Protein AF-A0A127VCJ6-F1 (afdb_monomer_lite)

Structure (mmCIF, N/CA/C/O backbone):
data_AF-A0A127VCJ6-F1
#
_entry.id   AF-A0A127VCJ6-F1
#
loop_
_atom_site.group_PDB
_atom_site.id
_atom_site.type_symbol
_atom_site.label_atom_id
_atom_site.label_alt_id
_atom_site.label_comp_id
_atom_site.label_asym_id
_atom_site.label_entity_id
_atom_site.label_seq_id
_atom_site.pdbx_PDB_ins_code
_atom_site.Cartn_x
_atom_site.Cartn_y
_atom_site.Cartn_z
_atom_site.occupancy
_atom_site.B_iso_or_equiv
_atom_site.auth_seq_id
_atom_site.auth_comp_id
_atom_site.auth_asym_id
_atom_site.auth_atom_id
_atom_site.pdbx_PDB_model_num
ATOM 1 N N . MET A 1 1 ? 3.368 26.298 -13.548 1.00 31.39 1 MET A N 1
ATOM 2 C CA . MET A 1 1 ? 4.736 25.790 -13.788 1.00 31.39 1 MET A CA 1
ATOM 3 C C . MET A 1 1 ? 5.454 25.738 -12.443 1.00 31.39 1 MET A C 1
ATOM 5 O O . MET A 1 1 ? 5.928 26.762 -11.975 1.00 31.39 1 MET A O 1
ATOM 9 N N . PHE A 1 2 ? 5.408 24.592 -11.755 1.00 28.47 2 PHE A N 1
ATOM 10 C CA . PHE A 1 2 ? 6.012 24.426 -10.427 1.00 28.47 2 PHE A CA 1
ATOM 11 C C . PHE A 1 2 ? 7.487 24.042 -10.589 1.00 28.47 2 PHE A C 1
ATOM 13 O O . PHE A 1 2 ? 7.789 22.980 -11.124 1.00 28.47 2 PHE A O 1
ATOM 20 N N . LYS A 1 3 ? 8.400 24.923 -10.163 1.00 24.12 3 LYS A N 1
ATOM 21 C CA . LYS A 1 3 ? 9.833 24.621 -10.057 1.00 24.12 3 LYS A CA 1
ATOM 22 C C . LYS A 1 3 ? 10.093 24.011 -8.680 1.00 24.12 3 LYS A C 1
ATOM 24 O O . LYS A 1 3 ? 9.960 24.708 -7.677 1.00 24.12 3 LYS A O 1
ATOM 29 N N . PHE A 1 4 ? 10.442 22.728 -8.632 1.00 29.00 4 PHE A N 1
ATOM 30 C CA . PHE A 1 4 ? 10.929 22.081 -7.413 1.00 29.00 4 PHE A CA 1
ATOM 31 C C . PHE A 1 4 ? 12.426 22.395 -7.243 1.00 29.00 4 PHE A C 1
ATOM 33 O O . PHE A 1 4 ? 13.196 22.133 -8.167 1.00 29.00 4 PHE A O 1
ATOM 40 N N . PRO A 1 5 ? 12.859 22.988 -6.115 1.00 34.81 5 PRO A N 1
ATOM 41 C CA . PRO A 1 5 ? 14.268 23.233 -5.846 1.00 34.81 5 PRO A CA 1
ATOM 42 C C . PRO A 1 5 ? 14.906 21.950 -5.290 1.00 34.81 5 PRO A C 1
ATOM 44 O O . PRO A 1 5 ? 14.360 21.334 -4.377 1.00 34.81 5 PRO A O 1
ATOM 47 N N . HIS A 1 6 ? 16.074 21.593 -5.828 1.00 35.50 6 HIS A N 1
ATOM 48 C CA . HIS A 1 6 ? 16.838 20.359 -5.590 1.00 35.50 6 HIS A CA 1
ATOM 49 C C . HIS A 1 6 ? 16.276 19.093 -6.261 1.00 35.50 6 HIS A C 1
ATOM 51 O O . HIS A 1 6 ? 15.489 18.335 -5.698 1.00 35.50 6 HIS A O 1
ATOM 57 N N . GLU A 1 7 ? 16.754 18.859 -7.482 1.00 39.44 7 GLU A N 1
ATOM 58 C CA . GLU A 1 7 ? 16.561 17.641 -8.264 1.00 39.44 7 GLU A CA 1
ATOM 59 C C . GLU A 1 7 ? 17.373 16.500 -7.629 1.00 39.44 7 GLU A C 1
ATOM 61 O O . GLU A 1 7 ? 18.590 16.414 -7.773 1.00 39.44 7 GLU A O 1
ATOM 66 N N . TYR A 1 8 ? 16.706 15.657 -6.840 1.00 43.94 8 TYR A N 1
ATOM 67 C CA . TYR A 1 8 ? 17.270 14.388 -6.389 1.00 43.94 8 TYR A CA 1
ATOM 68 C C . TYR A 1 8 ? 17.225 13.410 -7.563 1.00 43.94 8 TYR A C 1
ATOM 70 O O . TYR A 1 8 ? 16.155 12.915 -7.919 1.00 43.94 8 TYR A O 1
ATOM 78 N N . GLN A 1 9 ? 18.378 13.148 -8.175 1.00 44.88 9 GLN A N 1
ATOM 79 C CA . GLN A 1 9 ? 18.513 12.086 -9.165 1.00 44.88 9 GLN A CA 1
ATOM 80 C C . GLN A 1 9 ? 18.410 10.744 -8.434 1.00 44.88 9 GLN A C 1
ATOM 82 O O . GLN A 1 9 ? 19.236 10.428 -7.584 1.00 44.88 9 GLN A O 1
ATOM 87 N N . LEU A 1 10 ? 17.359 9.974 -8.724 1.00 49.72 10 LEU A N 1
ATOM 88 C CA . LEU A 1 10 ? 17.350 8.542 -8.423 1.00 49.72 10 LEU A CA 1
ATOM 89 C C . LEU A 1 10 ? 18.571 7.925 -9.098 1.00 49.72 10 LEU A C 1
ATOM 91 O O . LEU A 1 10 ? 18.837 8.292 -10.242 1.00 49.72 10 LEU A O 1
ATOM 95 N N . ASP A 1 11 ? 19.267 7.004 -8.430 1.00 46.50 11 ASP A N 1
ATOM 96 C CA . ASP A 1 11 ? 20.346 6.233 -9.050 1.00 46.50 11 ASP A CA 1
ATOM 97 C C . ASP A 1 11 ? 19.792 5.568 -10.319 1.00 46.50 11 ASP A C 1
ATOM 99 O O . ASP A 1 11 ? 19.073 4.565 -10.281 1.00 46.50 11 ASP A O 1
ATOM 103 N N . THR A 1 12 ? 20.070 6.184 -11.466 1.00 48.41 12 THR A N 1
ATOM 104 C CA . THR A 1 12 ? 19.569 5.787 -12.786 1.00 48.41 12 THR A CA 1
ATOM 105 C C . THR A 1 12 ? 20.218 4.497 -13.273 1.00 48.41 12 THR A C 1
ATOM 107 O O . THR A 1 12 ? 19.843 3.986 -14.327 1.00 48.41 12 THR A O 1
ATOM 110 N N . GLU A 1 13 ? 21.157 3.944 -12.503 1.00 52.38 13 GLU A N 1
ATOM 111 C CA . GLU A 1 13 ? 21.883 2.724 -12.838 1.00 52.38 13 GLU A CA 1
ATOM 112 C C . GLU A 1 13 ? 20.973 1.497 -12.925 1.00 52.38 13 GLU A C 1
ATOM 114 O O . GLU A 1 13 ? 21.250 0.584 -13.700 1.00 52.38 13 GLU A O 1
ATOM 119 N N . SER A 1 14 ? 19.858 1.471 -12.185 1.00 62.38 14 SER A N 1
ATOM 120 C CA . SER A 1 14 ? 18.888 0.382 -12.290 1.00 62.38 14 SER A CA 1
ATOM 121 C C . SER A 1 14 ? 17.655 0.818 -13.092 1.00 62.38 14 SER A C 1
ATOM 123 O O . SER A 1 14 ? 16.784 1.526 -12.570 1.00 62.38 14 SER A O 1
ATOM 125 N N . PRO A 1 15 ? 17.514 0.356 -14.352 1.00 70.88 15 PRO A N 1
ATOM 126 C CA . PRO A 1 15 ? 16.422 0.768 -15.235 1.00 70.88 15 PRO A CA 1
ATOM 127 C C . PRO A 1 15 ? 15.040 0.373 -14.701 1.00 70.88 15 PRO A C 1
ATOM 129 O O . PRO A 1 15 ? 14.032 0.946 -15.108 1.00 70.88 15 PRO A O 1
ATOM 132 N N . ILE A 1 16 ? 14.955 -0.575 -13.765 1.00 77.69 16 ILE A N 1
ATOM 133 C CA . ILE A 1 16 ? 13.686 -1.027 -13.183 1.00 77.69 16 ILE A CA 1
ATOM 134 C C . ILE A 1 16 ? 13.024 0.088 -12.361 1.00 77.69 16 ILE A C 1
ATOM 136 O O . ILE A 1 16 ? 11.806 0.254 -12.434 1.00 77.69 16 ILE A O 1
ATOM 140 N N . TYR A 1 17 ? 13.799 0.886 -11.619 1.00 78.12 17 TYR A N 1
ATOM 141 C CA . TYR A 1 17 ? 13.246 1.931 -10.748 1.00 78.12 17 TYR A CA 1
ATOM 142 C C . TYR A 1 17 ? 12.664 3.123 -11.514 1.00 78.12 17 TYR A C 1
ATOM 144 O O . TYR A 1 17 ? 11.859 3.865 -10.956 1.00 78.12 17 TYR A O 1
ATOM 152 N N . THR A 1 18 ? 13.014 3.288 -12.790 1.00 79.75 18 THR A N 1
ATOM 153 C CA . THR A 1 18 ? 12.455 4.329 -13.665 1.00 79.75 18 THR A CA 1
ATOM 154 C C . THR A 1 18 ? 11.327 3.788 -14.545 1.00 79.75 18 THR A C 1
ATOM 156 O O . THR A 1 18 ? 10.282 4.424 -14.68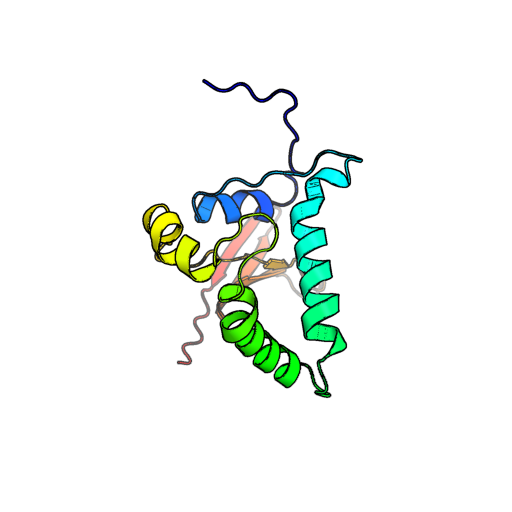2 1.00 79.75 18 THR A O 1
ATOM 159 N N . THR A 1 19 ? 11.492 2.587 -15.101 1.00 84.38 19 THR A N 1
ATOM 160 C CA . THR A 1 19 ? 10.537 1.990 -16.050 1.00 84.38 19 THR A CA 1
ATOM 161 C C . THR A 1 19 ? 9.269 1.451 -15.387 1.00 84.38 19 THR A C 1
ATOM 163 O O . THR A 1 19 ? 8.184 1.591 -15.958 1.00 84.38 19 THR A O 1
ATOM 166 N N . PHE A 1 20 ? 9.356 0.887 -14.175 1.00 85.62 20 PHE A N 1
ATOM 167 C CA . PHE A 1 20 ? 8.182 0.366 -13.466 1.00 85.62 20 PHE A CA 1
ATOM 168 C C . PHE A 1 20 ? 7.165 1.467 -13.114 1.00 85.62 20 PHE A C 1
ATOM 170 O O . PHE A 1 20 ? 5.993 1.312 -13.474 1.00 85.62 20 PHE A O 1
ATOM 177 N N . PRO A 1 21 ? 7.551 2.585 -12.461 1.00 88.12 21 PRO A N 1
ATOM 178 C CA . PRO A 1 21 ? 6.598 3.645 -12.150 1.00 88.12 21 PRO A CA 1
ATOM 179 C C . PRO A 1 21 ? 5.992 4.265 -13.411 1.00 88.12 21 PRO A C 1
ATOM 181 O O . PRO A 1 21 ? 4.775 4.464 -13.469 1.00 88.12 21 PRO A O 1
ATOM 184 N N . ALA A 1 22 ? 6.815 4.488 -14.443 1.00 87.19 22 ALA A N 1
ATOM 185 C CA . ALA A 1 22 ? 6.381 5.039 -15.722 1.00 87.19 22 ALA A CA 1
ATOM 186 C C . ALA A 1 22 ? 5.308 4.168 -16.397 1.00 87.19 22 ALA A C 1
ATOM 188 O O . ALA A 1 22 ? 4.320 4.692 -16.906 1.00 87.19 22 ALA A O 1
ATOM 189 N N . HIS A 1 23 ? 5.441 2.839 -16.333 1.00 88.50 23 HIS A N 1
ATOM 190 C CA . HIS A 1 23 ? 4.454 1.902 -16.878 1.00 88.50 23 HIS A CA 1
ATOM 191 C C . HIS A 1 23 ? 3.056 2.045 -16.242 1.00 88.50 23 HIS A C 1
ATOM 193 O O . HIS A 1 23 ? 2.048 1.774 -16.896 1.00 88.50 23 HIS A O 1
ATOM 199 N N . TYR A 1 24 ? 2.979 2.476 -14.981 1.00 89.75 24 TYR A N 1
ATOM 200 C CA . TYR A 1 24 ? 1.720 2.738 -14.274 1.00 89.75 24 TYR A CA 1
ATOM 201 C C . TYR A 1 24 ? 1.395 4.234 -14.155 1.00 89.75 24 TYR A C 1
ATOM 203 O O . TYR A 1 24 ? 0.595 4.617 -13.305 1.00 89.75 24 TYR A O 1
ATOM 211 N N . ASN A 1 25 ? 2.002 5.076 -15.000 1.00 89.38 25 ASN A N 1
ATOM 212 C CA . ASN A 1 25 ? 1.815 6.528 -15.003 1.00 89.38 25 ASN A CA 1
ATOM 213 C C . ASN A 1 25 ? 2.050 7.167 -13.620 1.00 89.38 25 ASN A C 1
ATOM 215 O O . ASN A 1 25 ? 1.307 8.037 -13.166 1.00 89.38 25 ASN A O 1
ATOM 219 N N . SER A 1 26 ? 3.073 6.682 -12.922 1.00 87.75 26 SER A N 1
ATOM 220 C CA . SER A 1 26 ? 3.456 7.122 -11.584 1.00 87.75 26 SER A CA 1
ATOM 221 C C . SER A 1 26 ? 4.906 7.596 -11.582 1.00 87.75 26 SER A C 1
ATOM 223 O O . SER A 1 26 ? 5.725 7.128 -12.372 1.00 87.75 26 SER A O 1
ATOM 225 N N . ALA A 1 27 ? 5.223 8.539 -10.698 1.00 86.19 27 ALA A N 1
ATOM 226 C CA . ALA A 1 27 ? 6.565 9.088 -10.566 1.00 86.19 27 ALA A CA 1
ATOM 227 C C . ALA A 1 27 ? 7.191 8.638 -9.236 1.00 86.19 27 ALA A C 1
ATOM 229 O O . ALA A 1 27 ? 6.564 8.804 -8.184 1.00 86.19 27 ALA A O 1
ATOM 230 N N . PRO A 1 28 ? 8.410 8.076 -9.251 1.00 83.81 28 PRO A N 1
ATOM 231 C CA . PRO A 1 28 ? 9.139 7.790 -8.027 1.00 83.81 28 PRO A CA 1
ATOM 232 C C . PRO A 1 28 ? 9.605 9.103 -7.386 1.00 83.81 28 PRO A C 1
ATOM 234 O O . PRO A 1 28 ? 10.130 9.986 -8.060 1.00 83.81 28 PRO A O 1
ATOM 237 N N . ILE A 1 29 ? 9.427 9.224 -6.072 1.00 81.88 29 ILE A N 1
ATOM 238 C CA . ILE A 1 29 ? 9.935 10.351 -5.283 1.00 81.88 29 ILE A CA 1
ATOM 239 C C . ILE A 1 29 ? 10.945 9.785 -4.291 1.00 81.88 29 ILE A C 1
ATOM 241 O O . ILE A 1 29 ? 10.581 9.026 -3.390 1.00 81.88 29 ILE A O 1
ATOM 245 N N . ALA A 1 30 ? 12.218 10.131 -4.477 1.00 81.12 30 ALA A N 1
ATOM 246 C CA . ALA A 1 30 ? 13.276 9.755 -3.550 1.00 81.12 30 ALA A CA 1
ATOM 247 C C . ALA A 1 30 ? 13.184 10.575 -2.252 1.00 81.12 30 ALA A C 1
ATOM 249 O O . ALA A 1 30 ? 12.827 11.754 -2.265 1.00 81.12 30 ALA A O 1
ATOM 250 N N . CYS A 1 31 ? 13.527 9.946 -1.126 1.00 79.25 31 CYS A N 1
ATOM 251 C CA . CYS A 1 31 ? 13.702 10.655 0.142 1.00 79.25 31 CYS A CA 1
ATOM 252 C C . CYS A 1 31 ? 14.983 11.490 0.096 1.00 79.25 31 CYS A C 1
ATOM 254 O O . CYS A 1 31 ? 15.968 11.090 -0.528 1.00 79.25 31 CYS A O 1
ATOM 256 N N . ARG A 1 32 ? 14.995 12.629 0.792 1.00 81.00 32 ARG A N 1
ATOM 257 C CA . ARG A 1 32 ? 16.189 13.473 0.855 1.00 81.00 32 ARG A CA 1
ATOM 258 C C . ARG A 1 32 ? 17.267 12.802 1.697 1.00 81.00 32 ARG A C 1
ATOM 260 O O . ARG A 1 32 ? 16.973 12.148 2.702 1.00 81.00 32 ARG A O 1
ATOM 267 N N . PHE A 1 33 ? 18.525 12.990 1.306 1.00 79.19 33 PHE A N 1
ATOM 268 C CA . PHE A 1 33 ? 19.647 12.407 2.032 1.00 79.19 33 PHE A CA 1
ATOM 269 C C . PHE A 1 33 ? 19.663 12.921 3.477 1.00 79.19 33 PHE A C 1
ATOM 271 O O . PHE A 1 33 ? 19.464 14.110 3.731 1.00 79.19 33 PHE A O 1
ATOM 278 N N . SER A 1 34 ? 19.888 12.011 4.428 1.00 75.81 34 SER A N 1
ATOM 279 C CA . SER A 1 34 ? 19.983 12.314 5.861 1.00 75.81 34 SER A CA 1
ATOM 280 C C . SER A 1 34 ? 18.751 13.008 6.477 1.00 75.81 34 SER A C 1
ATOM 282 O O . SER A 1 34 ? 18.869 13.655 7.520 1.00 75.81 34 SER A O 1
ATOM 284 N N . ARG A 1 35 ? 17.558 12.867 5.879 1.00 77.38 35 ARG A N 1
ATOM 285 C CA . ARG A 1 35 ? 16.288 13.337 6.461 1.00 77.38 35 ARG A CA 1
ATOM 286 C C . ARG A 1 35 ? 15.366 12.166 6.816 1.00 77.38 35 ARG A C 1
ATOM 288 O O . ARG A 1 35 ? 14.508 11.805 6.012 1.00 77.38 35 ARG A O 1
ATOM 295 N N . PRO A 1 36 ? 15.498 11.577 8.020 1.00 73.56 36 PRO A N 1
ATOM 296 C CA . PRO A 1 36 ? 14.643 10.464 8.444 1.00 73.56 36 PRO A CA 1
ATOM 297 C C . PRO A 1 36 ? 13.154 10.848 8.518 1.00 73.56 36 PRO A C 1
ATOM 299 O O . PRO A 1 36 ? 12.285 10.002 8.324 1.00 73.56 36 PRO A O 1
ATOM 302 N N . GLU A 1 37 ? 12.847 12.134 8.712 1.00 79.56 37 GLU A N 1
ATOM 303 C CA . GLU A 1 37 ? 11.477 12.662 8.778 1.00 79.56 37 GLU A CA 1
ATOM 304 C C . GLU A 1 37 ? 10.653 12.396 7.507 1.00 79.56 37 GLU A C 1
ATOM 306 O O . GLU A 1 37 ? 9.441 12.181 7.597 1.00 79.56 37 GLU A O 1
ATOM 311 N N . ASP A 1 38 ? 11.298 12.325 6.334 1.00 78.81 38 ASP A N 1
ATOM 312 C CA . ASP A 1 38 ? 10.626 12.066 5.051 1.00 78.81 38 ASP A CA 1
ATOM 313 C C . ASP A 1 38 ? 9.963 10.664 5.024 1.00 78.81 38 ASP A C 1
ATOM 315 O O . ASP A 1 38 ? 9.054 10.405 4.233 1.00 78.81 38 ASP A O 1
ATOM 319 N N . LYS A 1 39 ? 10.344 9.765 5.947 1.00 79.31 39 LYS A N 1
ATOM 320 C CA . LYS A 1 39 ? 9.804 8.404 6.083 1.00 79.31 39 LYS A CA 1
ATOM 321 C C . LYS A 1 39 ? 8.717 8.268 7.161 1.00 79.31 39 LYS A C 1
ATOM 323 O O . LYS A 1 39 ? 8.181 7.173 7.359 1.00 79.31 39 LYS A O 1
ATOM 328 N N . GLY A 1 40 ? 8.308 9.358 7.817 1.00 83.25 40 GLY A N 1
ATOM 329 C CA . GLY A 1 40 ? 7.413 9.307 8.982 1.00 83.25 40 GLY A CA 1
ATOM 330 C C . GLY A 1 40 ? 6.068 8.603 8.737 1.00 83.25 40 GLY A C 1
ATOM 331 O O . GLY A 1 40 ? 5.563 7.901 9.618 1.00 83.25 40 GLY A O 1
ATOM 332 N N . LYS A 1 41 ? 5.500 8.704 7.523 1.00 84.38 41 LYS A N 1
ATOM 333 C CA . LYS A 1 41 ? 4.245 8.014 7.158 1.00 84.38 41 LYS A CA 1
ATOM 334 C C . LYS A 1 41 ? 4.414 6.491 7.142 1.00 84.38 41 LYS A C 1
ATOM 336 O O . LYS A 1 41 ? 3.574 5.772 7.682 1.00 84.38 41 LYS A O 1
ATOM 341 N N . VAL A 1 42 ? 5.504 6.008 6.545 1.00 85.88 42 VAL A N 1
ATOM 342 C CA . VAL A 1 42 ? 5.818 4.574 6.448 1.00 85.88 42 VAL A CA 1
ATOM 343 C C . VAL A 1 42 ? 6.149 4.017 7.829 1.00 85.88 42 VAL A C 1
ATOM 345 O O . VAL A 1 42 ? 5.629 2.975 8.218 1.00 85.88 42 VAL A O 1
ATOM 348 N N . GLU A 1 43 ? 6.958 4.733 8.606 1.00 90.50 43 GLU A N 1
ATOM 349 C CA . GLU A 1 43 ? 7.340 4.316 9.957 1.00 90.50 43 GLU A CA 1
ATOM 350 C C . GLU A 1 43 ? 6.142 4.246 10.903 1.00 90.50 43 GLU A C 1
ATOM 352 O O . GLU A 1 43 ? 5.993 3.273 11.645 1.00 90.50 43 GLU A O 1
ATOM 357 N N . SER A 1 44 ? 5.237 5.225 10.828 1.00 88.88 44 SER A N 1
ATOM 358 C CA . SER A 1 44 ? 3.994 5.227 11.606 1.00 88.88 44 SER A CA 1
ATOM 359 C C . SER A 1 44 ? 3.093 4.042 11.251 1.00 88.88 44 SER A C 1
ATOM 361 O O . SER A 1 44 ? 2.544 3.398 12.147 1.00 88.88 44 SER A O 1
ATOM 363 N N . ALA A 1 45 ? 2.973 3.710 9.961 1.00 88.50 45 ALA A N 1
ATOM 364 C CA . ALA A 1 45 ? 2.203 2.552 9.511 1.00 88.50 45 ALA A CA 1
ATOM 365 C C . ALA A 1 45 ? 2.811 1.233 10.018 1.00 88.50 45 ALA A C 1
ATOM 367 O O . ALA A 1 45 ? 2.099 0.400 10.578 1.00 88.50 45 ALA A O 1
ATOM 368 N N . ILE A 1 46 ? 4.134 1.068 9.909 1.00 91.12 46 ILE A N 1
ATOM 369 C CA . ILE A 1 46 ? 4.846 -0.109 10.431 1.00 91.12 46 ILE A CA 1
ATOM 370 C C . ILE A 1 46 ? 4.669 -0.217 11.949 1.00 91.12 46 ILE A C 1
ATOM 372 O O . ILE A 1 46 ? 4.403 -1.303 12.467 1.00 91.12 46 ILE A O 1
ATOM 376 N N . LYS A 1 47 ? 4.786 0.901 12.676 1.00 92.75 47 LYS A N 1
ATOM 377 C CA . LYS A 1 47 ? 4.569 0.956 14.126 1.00 92.75 47 LYS A CA 1
ATOM 378 C C . LYS A 1 47 ? 3.155 0.509 14.496 1.00 92.75 47 LYS A C 1
ATOM 380 O O . LYS A 1 47 ? 2.997 -0.183 15.499 1.00 92.75 47 LYS A O 1
ATOM 385 N N . TYR A 1 48 ? 2.147 0.879 13.708 1.00 92.44 48 TYR A N 1
ATOM 386 C CA . TYR A 1 48 ? 0.769 0.452 13.937 1.00 92.44 48 TYR A CA 1
ATOM 387 C C . TYR A 1 48 ? 0.610 -1.062 13.759 1.00 92.44 48 TYR A C 1
ATOM 389 O O . TYR A 1 48 ? 0.195 -1.733 14.698 1.00 92.44 48 TYR A O 1
ATOM 397 N N . VAL A 1 49 ? 1.046 -1.619 12.624 1.00 93.56 49 VAL A N 1
ATOM 398 C CA . VAL A 1 49 ? 0.965 -3.070 12.363 1.00 93.56 49 VAL A CA 1
ATOM 399 C C . VAL A 1 49 ? 1.714 -3.875 13.429 1.00 93.56 49 VAL A C 1
ATOM 401 O O . VAL A 1 49 ? 1.212 -4.886 13.914 1.00 93.56 49 VAL A O 1
ATOM 404 N N . LYS A 1 50 ? 2.898 -3.409 13.849 1.00 93.88 50 LYS A N 1
ATOM 405 C CA . LYS A 1 50 ? 3.681 -4.064 14.904 1.00 93.88 50 LYS A CA 1
ATOM 406 C C . LYS A 1 50 ? 2.967 -4.078 16.250 1.00 93.88 50 LYS A C 1
ATOM 408 O O . LYS A 1 50 ? 2.994 -5.093 16.934 1.00 93.88 50 LYS A O 1
ATOM 413 N N . ASN A 1 51 ? 2.382 -2.953 16.653 1.00 94.75 51 ASN A N 1
ATOM 414 C CA . ASN A 1 51 ? 1.800 -2.825 17.986 1.00 94.75 51 ASN A CA 1
ATOM 415 C C . ASN A 1 51 ? 0.380 -3.380 18.094 1.00 94.75 51 ASN A C 1
ATOM 417 O O . ASN A 1 51 ? 0.002 -3.795 19.183 1.00 94.75 51 ASN A O 1
ATOM 421 N N . ASP A 1 52 ? -0.376 -3.373 17.001 1.00 93.38 52 ASP A N 1
ATOM 422 C CA . ASP A 1 52 ? -1.771 -3.805 16.987 1.00 93.38 52 ASP A CA 1
ATOM 423 C C . ASP A 1 52 ? -1.899 -5.258 16.518 1.00 93.38 52 ASP A C 1
ATOM 425 O O . ASP A 1 52 ? -2.364 -6.111 17.264 1.00 93.38 52 ASP A O 1
ATOM 429 N N . PHE A 1 53 ? -1.414 -5.579 15.317 1.00 94.25 53 PHE A N 1
ATOM 430 C CA . PHE A 1 53 ? -1.554 -6.923 14.757 1.00 94.25 53 PHE A CA 1
ATOM 431 C C . PHE A 1 53 ? -0.502 -7.895 15.306 1.00 94.25 53 PHE A C 1
ATOM 433 O O . PHE A 1 53 ? -0.843 -8.884 15.949 1.00 94.25 53 PHE A O 1
ATOM 440 N N . LEU A 1 54 ? 0.791 -7.608 15.105 1.00 93.12 54 LEU A N 1
ATOM 441 C CA . LEU A 1 54 ? 1.853 -8.593 15.372 1.00 93.12 54 LEU A CA 1
ATOM 442 C C . LEU A 1 54 ? 1.987 -8.974 16.853 1.00 93.12 54 LEU A C 1
ATOM 444 O O . LEU A 1 54 ? 2.336 -10.108 17.153 1.00 93.12 54 LEU A O 1
ATOM 448 N N . LYS A 1 55 ? 1.688 -8.063 17.787 1.00 92.62 55 LYS A N 1
ATOM 449 C CA . LYS A 1 55 ? 1.670 -8.382 19.229 1.00 92.62 55 LYS A CA 1
ATOM 450 C C . LYS A 1 55 ? 0.544 -9.345 19.623 1.00 92.62 55 LYS A C 1
ATOM 452 O O . LYS A 1 55 ? 0.686 -10.104 20.586 1.00 92.62 55 LYS A O 1
ATOM 457 N N . ASN A 1 56 ? -0.568 -9.297 18.897 1.00 91.38 56 ASN A N 1
ATOM 458 C CA . ASN A 1 56 ? -1.763 -10.090 19.174 1.00 91.38 56 ASN A CA 1
ATOM 459 C C . ASN A 1 56 ? -1.831 -11.372 18.339 1.00 91.38 56 ASN A C 1
ATOM 461 O O . ASN A 1 56 ? -2.620 -12.255 18.661 1.00 91.38 56 ASN A O 1
ATOM 465 N N . PHE A 1 57 ? -0.981 -11.503 17.320 1.00 93.38 57 PHE A N 1
ATOM 466 C CA . PHE A 1 57 ? -0.862 -12.717 16.527 1.00 93.38 57 PHE A CA 1
ATOM 467 C C . PHE A 1 57 ? -0.420 -13.907 17.398 1.00 93.38 57 PHE A C 1
ATOM 469 O O . PHE A 1 57 ? 0.437 -13.779 18.282 1.00 93.38 57 PHE A O 1
ATOM 476 N N . ARG A 1 58 ? -1.050 -15.063 17.176 1.00 91.81 58 ARG A N 1
ATOM 477 C CA . ARG A 1 58 ? -0.803 -16.316 17.914 1.00 91.81 58 ARG A CA 1
ATOM 478 C C . ARG A 1 58 ? -0.533 -17.515 17.000 1.00 91.81 58 ARG A C 1
ATOM 480 O O . ARG A 1 58 ? -0.283 -18.600 17.516 1.00 91.81 58 ARG A O 1
ATOM 487 N N . GLY A 1 59 ? -0.579 -17.334 15.680 1.00 88.81 59 GLY A N 1
ATOM 488 C CA . GLY A 1 59 ? -0.238 -18.386 14.727 1.00 88.81 59 GLY A CA 1
ATOM 489 C C . GLY A 1 59 ? 1.255 -18.729 14.742 1.00 88.81 59 GLY A C 1
ATOM 490 O O . GLY A 1 59 ? 2.088 -17.970 15.243 1.00 88.81 59 GLY A O 1
ATOM 491 N N . SER A 1 60 ? 1.590 -19.895 14.195 1.00 87.38 60 SER A N 1
ATOM 492 C CA . SER A 1 60 ? 2.950 -20.452 14.207 1.00 87.38 60 SER A CA 1
ATOM 493 C C . SER A 1 60 ? 3.641 -20.446 12.845 1.00 87.38 60 SER A C 1
ATOM 495 O O . SER A 1 60 ? 4.849 -20.665 12.786 1.00 87.38 60 SER A O 1
ATOM 497 N N . ASP A 1 61 ? 2.906 -20.218 11.756 1.00 93.31 61 ASP A N 1
ATOM 498 C CA . ASP A 1 61 ? 3.434 -20.256 10.395 1.00 93.31 61 ASP A CA 1
ATOM 499 C C . ASP A 1 61 ? 3.200 -18.945 9.627 1.00 93.31 61 ASP A C 1
ATOM 501 O O . ASP A 1 61 ? 2.466 -18.035 10.033 1.00 93.31 61 ASP A O 1
ATOM 505 N N . TYR A 1 62 ? 3.906 -18.834 8.504 1.00 92.69 62 TYR A N 1
ATOM 506 C CA . TYR A 1 62 ? 3.837 -17.666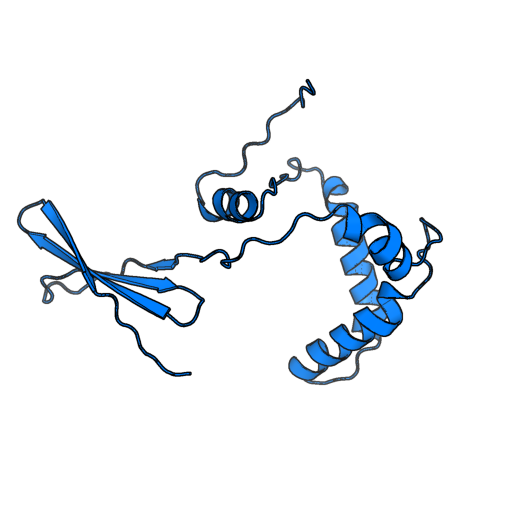 7.638 1.00 92.69 62 TYR A CA 1
ATOM 507 C C . TYR A 1 62 ? 2.486 -17.558 6.919 1.00 92.69 62 TYR A C 1
ATOM 509 O O . TYR A 1 62 ? 1.979 -16.453 6.721 1.00 92.69 62 TYR A O 1
ATOM 517 N N . ASP A 1 63 ? 1.878 -18.684 6.554 1.00 93.12 63 ASP A N 1
ATOM 518 C CA . ASP A 1 63 ? 0.615 -18.685 5.819 1.00 93.12 63 ASP A CA 1
ATOM 519 C C . ASP A 1 63 ? -0.556 -18.224 6.700 1.00 93.12 63 ASP A C 1
ATOM 521 O O . ASP A 1 63 ? -1.353 -17.387 6.258 1.00 93.12 63 ASP A O 1
ATOM 525 N N . ALA A 1 64 ? -0.621 -18.653 7.968 1.00 92.31 64 ALA A N 1
ATOM 526 C CA . ALA A 1 64 ? -1.580 -18.121 8.934 1.00 92.31 64 ALA A CA 1
ATOM 527 C C . ALA A 1 64 ? -1.347 -16.630 9.171 1.00 92.31 64 ALA A C 1
ATOM 529 O O . ALA A 1 64 ? -2.310 -15.864 9.168 1.00 92.31 64 ALA A O 1
ATOM 530 N N . LEU A 1 65 ? -0.086 -16.186 9.276 1.00 93.94 65 LEU A N 1
ATOM 531 C CA . LEU A 1 65 ? 0.239 -14.763 9.400 1.00 93.94 65 LEU A CA 1
ATOM 532 C C . LEU A 1 65 ? -0.334 -13.959 8.227 1.00 93.94 65 LEU A C 1
ATOM 534 O O . LEU A 1 65 ? -0.975 -12.931 8.440 1.00 93.94 65 LEU A O 1
ATOM 538 N N . VAL A 1 66 ? -0.129 -14.417 6.990 1.00 94.81 66 VAL A N 1
ATOM 539 C CA . VAL A 1 66 ? -0.632 -13.734 5.790 1.00 94.81 66 VAL A CA 1
ATOM 540 C C . VAL A 1 66 ? -2.161 -13.725 5.749 1.00 94.81 66 VAL A C 1
ATOM 542 O O . VAL A 1 66 ? -2.754 -12.698 5.404 1.00 94.81 66 VAL A O 1
ATOM 545 N N . CYS A 1 67 ? -2.815 -14.837 6.086 1.00 93.62 67 CYS A N 1
ATOM 546 C CA . CYS A 1 67 ? -4.274 -14.927 6.118 1.00 93.62 67 CYS A CA 1
ATOM 547 C C . CYS A 1 67 ? -4.882 -14.024 7.199 1.00 93.62 67 CYS A C 1
ATOM 549 O O . CYS A 1 67 ? -5.743 -13.196 6.888 1.00 93.62 67 CYS A O 1
ATOM 551 N N . GLU A 1 68 ? -4.406 -14.117 8.439 1.00 94.69 68 GLU A N 1
ATOM 552 C CA . GLU A 1 68 ? -4.882 -13.288 9.549 1.00 94.69 68 GLU A CA 1
ATOM 553 C C . GLU A 1 68 ? -4.610 -11.804 9.299 1.00 94.69 68 GLU A C 1
ATOM 555 O O . GLU A 1 68 ? -5.482 -10.971 9.545 1.00 94.69 68 GLU A O 1
ATOM 560 N N . LEU A 1 69 ? -3.453 -11.455 8.724 1.00 95.00 69 LEU A N 1
ATOM 561 C CA . LEU A 1 69 ? -3.125 -10.070 8.388 1.00 95.00 69 LEU A CA 1
ATOM 562 C C . LEU A 1 69 ? -4.096 -9.499 7.350 1.00 95.00 69 LEU A C 1
ATOM 564 O O . LEU A 1 69 ? -4.497 -8.340 7.460 1.00 95.00 69 LEU A O 1
ATOM 568 N N . LYS A 1 70 ? -4.500 -10.292 6.348 1.00 95.00 70 LYS A N 1
ATOM 569 C CA . LYS A 1 70 ? -5.505 -9.875 5.355 1.00 95.00 70 LYS A CA 1
ATOM 570 C C . LYS A 1 70 ? -6.861 -9.620 6.008 1.00 95.00 70 LYS A C 1
ATOM 572 O O . LYS A 1 70 ? -7.493 -8.607 5.702 1.00 95.00 70 LYS A O 1
ATOM 577 N N . VAL A 1 71 ? -7.289 -10.507 6.907 1.00 95.31 71 VAL A N 1
ATOM 578 C CA . VAL A 1 71 ? -8.550 -10.353 7.647 1.00 95.31 71 VAL A CA 1
ATOM 579 C C . VAL A 1 71 ? -8.494 -9.114 8.536 1.00 95.31 71 VAL A C 1
ATOM 581 O O . VAL A 1 71 ? -9.359 -8.249 8.428 1.00 95.31 71 VAL A O 1
ATOM 584 N N . TRP A 1 72 ? -7.443 -8.961 9.341 1.00 95.69 72 TRP A N 1
ATOM 585 C CA . TRP A 1 72 ? -7.250 -7.794 10.201 1.00 95.69 72 TRP A CA 1
ATOM 586 C C . TRP A 1 72 ? -7.195 -6.484 9.401 1.00 95.69 72 TRP A C 1
ATOM 588 O O . TRP A 1 72 ? -7.794 -5.485 9.798 1.00 95.69 72 TRP A O 1
ATOM 598 N N . ASN A 1 73 ? -6.543 -6.476 8.234 1.00 95.06 73 ASN A N 1
ATOM 599 C CA . ASN A 1 73 ? -6.488 -5.293 7.377 1.00 95.06 73 ASN A CA 1
ATOM 600 C C . ASN A 1 73 ? -7.899 -4.867 6.928 1.00 95.06 73 ASN A C 1
ATOM 602 O O . ASN A 1 73 ? -8.276 -3.700 7.066 1.00 95.06 73 ASN A O 1
ATOM 606 N N . LYS A 1 74 ? -8.704 -5.828 6.463 1.00 95.06 74 LYS A N 1
ATOM 607 C CA . LYS A 1 74 ? -10.068 -5.586 5.984 1.00 95.06 74 LYS A CA 1
ATOM 608 C C . LYS A 1 74 ? -11.034 -5.201 7.106 1.00 95.06 74 LYS A C 1
ATOM 610 O O . LYS A 1 74 ? -11.811 -4.267 6.946 1.00 95.06 74 LYS A O 1
ATOM 615 N N . GLU A 1 75 ? -10.993 -5.915 8.224 1.00 94.94 75 GLU A N 1
ATOM 616 C CA . GLU A 1 75 ? -12.016 -5.811 9.267 1.00 94.94 75 GLU A CA 1
ATOM 617 C C . GLU A 1 75 ? -11.672 -4.789 10.357 1.00 94.94 75 GLU A C 1
ATOM 619 O O . GLU A 1 75 ? -12.574 -4.202 10.947 1.00 94.94 75 GLU A O 1
ATOM 624 N N . VAL A 1 76 ? -10.384 -4.521 10.597 1.00 93.94 76 VAL A N 1
ATOM 625 C CA . VAL A 1 76 ? -9.927 -3.620 11.667 1.00 93.94 76 VAL A CA 1
ATOM 626 C C . VAL A 1 76 ? -9.255 -2.380 11.087 1.00 93.94 76 VAL A C 1
ATOM 628 O O . VAL A 1 76 ? -9.728 -1.261 11.293 1.00 93.94 76 VAL A O 1
ATOM 631 N N . CYS A 1 77 ? -8.168 -2.551 10.328 1.00 93.50 77 CYS A N 1
ATOM 632 C CA . CYS A 1 77 ? -7.337 -1.427 9.885 1.00 93.50 77 CYS A CA 1
ATOM 633 C C . CYS A 1 77 ? -8.107 -0.431 9.003 1.00 93.50 77 CYS A C 1
ATOM 635 O O . CYS A 1 77 ? -7.984 0.780 9.205 1.00 93.50 77 CYS A O 1
ATOM 637 N N . ASN A 1 78 ? -8.906 -0.922 8.050 1.00 94.38 78 ASN A N 1
ATOM 638 C CA . ASN A 1 78 ? -9.627 -0.071 7.097 1.00 94.38 78 ASN A CA 1
ATOM 639 C C . ASN A 1 78 ? -10.940 0.504 7.649 1.00 94.38 78 ASN A C 1
ATOM 641 O O . ASN A 1 7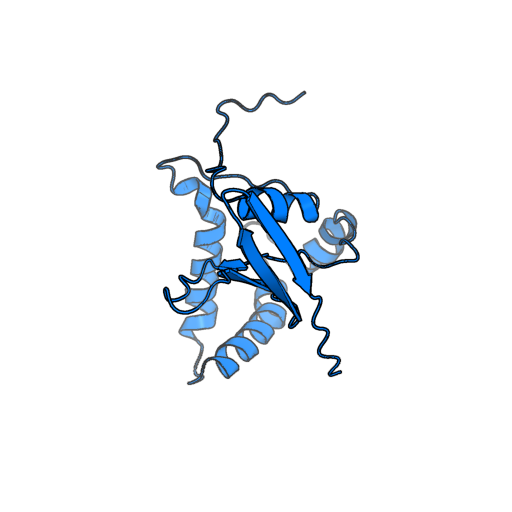8 ? -11.373 1.561 7.188 1.00 94.38 78 ASN A O 1
ATOM 645 N N . LYS A 1 79 ? -11.541 -0.149 8.653 1.00 95.62 79 LYS A N 1
ATOM 646 C CA . LYS A 1 79 ? -12.837 0.236 9.242 1.00 95.62 79 LYS A CA 1
ATOM 647 C C . LYS A 1 79 ? -12.720 1.122 10.483 1.00 95.62 79 LYS A C 1
ATOM 649 O O . LYS A 1 79 ? -13.698 1.750 10.883 1.00 95.62 79 LYS A O 1
ATOM 654 N N . ARG A 1 80 ? -11.539 1.207 11.103 1.00 93.88 80 ARG A N 1
ATOM 655 C CA . ARG A 1 80 ? -11.326 2.053 12.287 1.00 93.88 80 ARG A CA 1
ATOM 656 C C . ARG A 1 80 ? -11.476 3.541 11.968 1.00 93.88 80 ARG A C 1
ATOM 658 O O . ARG A 1 80 ? -11.105 4.007 10.893 1.00 93.88 80 ARG A O 1
ATOM 665 N N . VAL A 1 81 ? -11.889 4.321 12.963 1.00 94.12 81 VAL A N 1
ATOM 666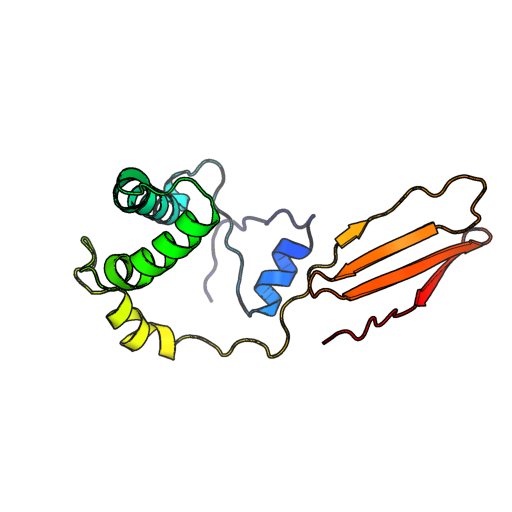 C CA . VAL A 1 81 ? -11.790 5.785 12.903 1.00 94.12 81 VAL A CA 1
ATOM 667 C C . VAL A 1 81 ? -10.328 6.187 13.100 1.00 94.12 81 VAL A C 1
ATOM 669 O O . VAL A 1 81 ? -9.714 5.885 14.125 1.00 94.12 81 VAL A O 1
ATOM 672 N N . HIS A 1 82 ? -9.743 6.864 12.115 1.00 92.19 82 HIS A N 1
ATOM 673 C CA . HIS A 1 82 ? -8.348 7.281 12.189 1.00 92.19 82 HIS A CA 1
ATOM 674 C C . HIS A 1 82 ? -8.157 8.408 13.219 1.00 92.19 82 HIS A C 1
ATOM 676 O O . HIS A 1 82 ? -8.912 9.377 13.240 1.00 92.19 82 HIS A O 1
ATOM 682 N N . GLY A 1 83 ? -7.113 8.318 14.051 1.00 87.88 83 GLY A N 1
ATOM 683 C CA . GLY A 1 83 ? -6.911 9.237 15.181 1.00 87.88 83 GLY A CA 1
ATOM 684 C C . GLY A 1 83 ? -6.716 10.706 14.786 1.00 87.88 83 GLY A C 1
ATOM 685 O O . GLY A 1 83 ? -7.258 11.589 15.442 1.00 87.88 83 GLY A O 1
ATOM 686 N N . THR A 1 84 ? -5.985 10.971 13.699 1.00 87.88 84 THR A N 1
ATOM 687 C CA . THR A 1 84 ? -5.714 12.342 13.223 1.00 87.88 84 THR A CA 1
ATOM 688 C C . THR A 1 84 ? -6.806 12.888 12.306 1.00 87.88 84 THR A C 1
ATOM 690 O O . THR A 1 84 ? -7.329 13.966 12.549 1.00 87.88 84 THR A O 1
ATOM 693 N N . THR A 1 85 ? -7.180 12.150 11.257 1.00 89.31 85 THR A N 1
ATOM 694 C CA . THR A 1 85 ? -8.160 12.615 10.265 1.00 89.31 85 THR A CA 1
ATOM 695 C C . THR A 1 85 ? -9.607 12.463 10.727 1.00 89.31 85 THR A C 1
ATOM 697 O O . THR A 1 85 ? -10.490 13.012 10.076 1.00 89.31 85 THR A O 1
ATOM 700 N N . ARG A 1 86 ? -9.862 11.719 11.818 1.00 94.12 86 ARG A N 1
ATOM 701 C CA . ARG A 1 86 ? -11.197 11.422 12.380 1.00 94.12 86 ARG A CA 1
ATOM 702 C C . ARG A 1 86 ? -12.182 10.808 11.379 1.00 94.12 86 ARG A C 1
ATOM 704 O O . ARG A 1 86 ? -13.386 10.822 11.599 1.00 94.12 86 ARG A O 1
ATOM 711 N N . LYS A 1 87 ? -11.667 10.239 10.291 1.00 94.56 87 LYS A N 1
ATOM 712 C CA . LYS A 1 87 ? -12.437 9.586 9.230 1.00 94.56 87 LYS A CA 1
ATOM 713 C C . LYS A 1 87 ? -12.104 8.101 9.177 1.00 94.56 87 LYS A C 1
ATOM 715 O O . LYS A 1 87 ? -11.030 7.687 9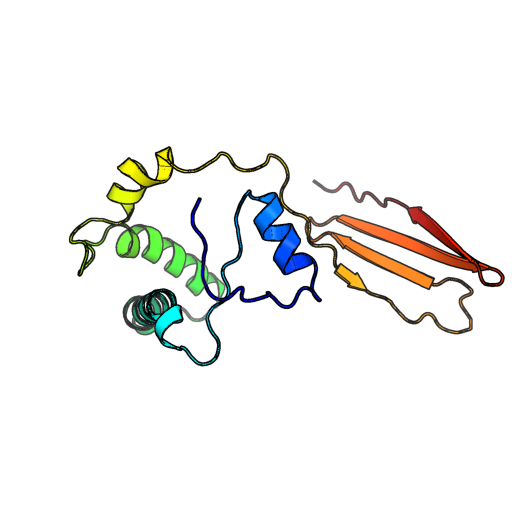.619 1.00 94.56 87 LYS A O 1
ATOM 720 N N . ILE A 1 88 ? -13.018 7.319 8.616 1.00 95.44 88 ILE A N 1
ATOM 721 C CA . ILE A 1 88 ? -12.806 5.897 8.343 1.00 95.44 88 ILE A CA 1
ATOM 722 C C . ILE A 1 88 ? -12.079 5.770 6.992 1.00 95.44 88 ILE A C 1
ATOM 724 O O . ILE A 1 88 ? -12.607 6.268 5.992 1.00 95.44 88 ILE A O 1
ATOM 728 N N . PRO A 1 89 ? -10.883 5.146 6.933 1.00 94.50 89 PRO A N 1
ATOM 729 C CA . PRO A 1 89 ? -10.105 5.016 5.701 1.00 94.50 89 PRO A CA 1
ATOM 730 C C . PRO A 1 89 ? -10.888 4.396 4.541 1.00 94.50 89 PRO A C 1
ATOM 732 O O . PRO A 1 89 ? -10.857 4.933 3.439 1.00 94.50 89 PRO A O 1
ATOM 735 N N . GLU A 1 90 ? -11.637 3.318 4.792 1.00 95.69 90 GLU A N 1
ATOM 736 C CA . GLU A 1 90 ? -12.446 2.645 3.768 1.00 95.69 90 GLU A CA 1
ATOM 737 C C . GLU A 1 90 ? -13.498 3.577 3.150 1.00 95.69 90 GLU A C 1
ATOM 739 O O . GLU A 1 90 ? -13.679 3.603 1.932 1.00 95.69 90 GLU A O 1
ATOM 744 N N . THR A 1 91 ? -14.169 4.385 3.972 1.00 95.44 91 THR A N 1
ATOM 745 C CA . THR A 1 91 ? -15.177 5.342 3.503 1.00 95.44 91 THR A CA 1
ATOM 746 C C . THR A 1 91 ? -14.550 6.438 2.646 1.00 95.44 91 THR A C 1
ATOM 748 O O . THR A 1 91 ? -15.090 6.779 1.596 1.00 95.44 91 THR A O 1
ATOM 751 N N . VAL A 1 92 ? -13.400 6.974 3.067 1.00 94.94 92 VAL A N 1
ATOM 752 C CA . VAL A 1 92 ? -12.679 8.013 2.312 1.00 94.94 92 VAL A CA 1
ATOM 753 C C . VAL A 1 92 ? -12.191 7.469 0.973 1.00 94.94 92 VAL A C 1
ATOM 755 O O . VAL A 1 92 ? -12.404 8.110 -0.055 1.00 94.94 92 VAL A O 1
ATOM 758 N N . PHE A 1 93 ? -11.618 6.264 0.975 1.00 94.50 93 PHE A N 1
ATOM 759 C CA . PHE A 1 93 ? -11.128 5.627 -0.238 1.00 94.50 93 PHE A CA 1
ATOM 760 C C . PHE A 1 93 ? -12.252 5.400 -1.252 1.00 94.50 93 PHE A C 1
ATOM 762 O O . PHE A 1 93 ? -12.126 5.769 -2.416 1.00 94.50 93 PHE A O 1
ATOM 769 N N . ASN A 1 94 ? -13.377 4.830 -0.813 1.00 94.94 94 ASN A N 1
ATOM 770 C CA . ASN A 1 94 ? -14.500 4.536 -1.702 1.00 94.94 94 ASN A CA 1
ATOM 771 C C . ASN A 1 94 ? -15.227 5.796 -2.194 1.00 94.94 94 ASN A C 1
ATOM 773 O O . ASN A 1 94 ? -15.729 5.798 -3.316 1.00 94.94 94 ASN A O 1
ATOM 777 N N . GLY A 1 95 ? -15.299 6.843 -1.368 1.00 94.12 95 GLY A N 1
ATOM 778 C CA . GLY A 1 95 ? -16.014 8.074 -1.703 1.00 94.12 95 GLY A CA 1
ATOM 779 C C . GLY A 1 95 ? -15.217 9.049 -2.569 1.00 94.12 95 GLY A C 1
ATOM 780 O O . GLY A 1 95 ? -15.803 9.708 -3.420 1.00 94.12 95 GLY A O 1
ATOM 781 N N . ILE A 1 96 ? -13.904 9.155 -2.349 1.00 93.50 96 ILE A N 1
ATOM 782 C CA . ILE A 1 96 ? -13.065 10.201 -2.951 1.00 93.50 96 ILE A CA 1
ATOM 783 C C . ILE A 1 96 ? -11.951 9.570 -3.782 1.00 93.50 96 ILE A C 1
ATOM 785 O O . ILE A 1 96 ? -11.888 9.779 -4.993 1.00 93.50 96 ILE A O 1
ATOM 789 N N . ASP A 1 97 ? -11.089 8.771 -3.149 1.00 92.00 97 ASP A N 1
ATOM 790 C CA . ASP A 1 97 ? -9.837 8.346 -3.782 1.00 92.00 97 ASP A CA 1
ATOM 791 C C . ASP A 1 97 ? -10.100 7.482 -5.016 1.00 92.00 97 ASP A C 1
ATOM 793 O O . ASP A 1 97 ? -9.508 7.710 -6.066 1.00 92.00 97 ASP A O 1
ATOM 797 N N . LYS A 1 98 ? -11.044 6.537 -4.930 1.00 92.62 98 LYS A N 1
ATOM 798 C CA . LYS A 1 98 ? -11.362 5.594 -6.008 1.00 92.62 98 LYS A CA 1
ATOM 799 C C . LYS A 1 98 ? -11.783 6.285 -7.306 1.00 92.62 98 LYS A C 1
ATOM 801 O O . LYS A 1 98 ? -11.501 5.758 -8.376 1.00 92.62 98 LYS A O 1
ATOM 806 N N . GLN A 1 99 ? -12.434 7.444 -7.219 1.00 91.50 99 GLN A N 1
ATOM 807 C CA . GLN A 1 99 ? -12.851 8.218 -8.393 1.00 91.50 99 GLN A CA 1
ATOM 808 C C . GLN A 1 99 ? -11.685 8.988 -9.025 1.00 91.50 99 GLN A C 1
ATOM 810 O O . GLN A 1 99 ? -11.699 9.247 -10.224 1.00 91.50 99 GLN A O 1
ATOM 815 N N . ALA A 1 100 ? -10.669 9.333 -8.230 1.00 90.69 100 ALA A N 1
ATOM 816 C CA . ALA A 1 100 ? -9.466 10.018 -8.691 1.00 90.69 100 ALA A CA 1
ATOM 817 C C . ALA A 1 100 ? -8.399 9.061 -9.265 1.00 90.69 100 ALA A C 1
ATOM 819 O O . ALA A 1 100 ? -7.416 9.522 -9.845 1.00 90.69 100 ALA A O 1
ATOM 820 N N . LEU A 1 101 ? -8.559 7.741 -9.103 1.00 89.75 101 LEU A 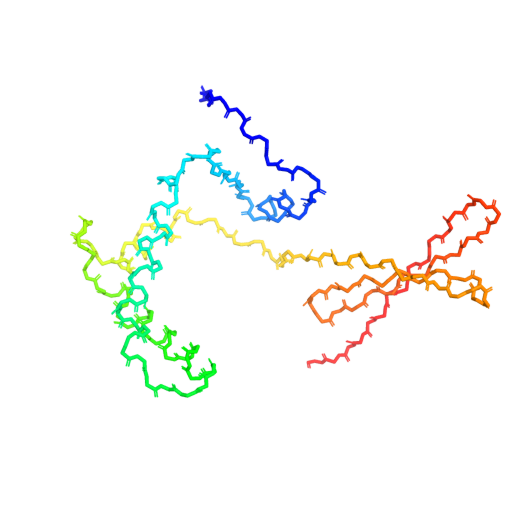N 1
ATOM 821 C CA . LEU A 1 101 ? -7.615 6.746 -9.618 1.00 89.75 101 LEU A CA 1
ATOM 822 C C . LEU A 1 101 ? -7.779 6.531 -11.128 1.00 89.75 101 LEU A C 1
ATOM 824 O O . LEU A 1 101 ? -8.881 6.330 -11.635 1.00 89.75 101 LEU A O 1
ATOM 828 N N . ALA A 1 102 ? -6.653 6.492 -11.841 1.00 88.75 102 ALA A N 1
ATOM 829 C CA . ALA A 1 102 ? -6.617 6.089 -13.241 1.00 88.75 102 ALA A CA 1
ATOM 830 C C . ALA A 1 102 ? -6.824 4.573 -13.394 1.00 88.75 102 ALA A C 1
ATOM 832 O O . ALA A 1 102 ? -6.470 3.781 -12.515 1.00 88.75 102 ALA A O 1
ATOM 833 N N . ALA A 1 103 ? -7.361 4.162 -14.545 1.00 87.56 103 ALA A N 1
ATOM 834 C CA . ALA A 1 103 ? -7.440 2.752 -14.900 1.00 87.56 103 ALA A CA 1
ATOM 835 C C . ALA A 1 103 ? -6.033 2.142 -15.016 1.00 87.56 103 ALA A C 1
ATOM 837 O O . ALA A 1 103 ? -5.104 2.767 -15.531 1.00 87.56 103 ALA A O 1
ATOM 838 N N . LEU A 1 104 ? -5.886 0.900 -14.553 1.00 87.19 104 LEU A N 1
ATOM 839 C CA . LEU A 1 104 ? -4.641 0.155 -14.705 1.00 87.19 104 LEU A CA 1
ATOM 840 C C . LEU A 1 104 ? -4.422 -0.227 -16.172 1.00 87.19 104 LEU A C 1
ATOM 842 O O . LEU A 1 104 ? -5.369 -0.490 -16.916 1.00 87.19 104 LEU A O 1
ATOM 846 N N . SER A 1 105 ? -3.158 -0.309 -16.576 1.00 85.88 105 SER A N 1
ATOM 847 C CA . SER A 1 105 ? -2.787 -0.835 -17.885 1.00 85.88 105 SER A CA 1
ATOM 848 C C . SER A 1 105 ? -3.212 -2.304 -18.029 1.00 85.88 105 SER A C 1
ATOM 850 O O . SER A 1 105 ? -3.141 -3.095 -17.088 1.00 85.88 105 SER A O 1
ATOM 852 N N . LEU A 1 106 ? -3.652 -2.683 -19.235 1.00 85.81 106 LEU A N 1
ATOM 853 C CA . LEU A 1 106 ? -4.157 -4.035 -19.532 1.00 85.81 106 LEU A CA 1
ATOM 854 C C . LEU A 1 106 ? -3.099 -5.133 -19.352 1.00 85.81 106 LEU A C 1
ATOM 856 O O . LEU A 1 106 ? -3.430 -6.297 -19.136 1.00 85.81 106 LEU A O 1
ATOM 860 N N . ARG A 1 107 ? -1.819 -4.779 -19.481 1.00 85.69 107 ARG A N 1
ATOM 861 C CA . ARG A 1 107 ? -0.692 -5.698 -19.318 1.00 85.69 107 ARG A CA 1
ATOM 862 C C . ARG A 1 107 ? 0.025 -5.365 -18.023 1.00 85.69 107 ARG A C 1
ATOM 864 O O . ARG A 1 107 ? 0.307 -4.206 -17.762 1.00 85.69 107 ARG A O 1
ATOM 871 N N . ARG A 1 108 ? 0.357 -6.384 -17.229 1.00 85.56 108 ARG A N 1
ATOM 872 C CA . ARG A 1 108 ? 1.208 -6.220 -16.046 1.00 85.56 108 ARG A CA 1
ATOM 873 C C . ARG A 1 108 ? 2.637 -5.894 -16.486 1.00 85.56 108 ARG A C 1
ATOM 875 O O . ARG A 1 108 ? 3.138 -6.521 -17.419 1.00 85.56 108 ARG A O 1
ATOM 882 N N . TYR A 1 109 ? 3.292 -4.980 -15.770 1.00 83.94 109 TYR A N 1
ATOM 883 C CA . TYR A 1 109 ? 4.722 -4.727 -15.942 1.00 83.94 109 TYR A CA 1
ATOM 884 C C . TYR A 1 109 ? 5.526 -6.027 -15.795 1.00 83.94 109 TYR A C 1
ATOM 886 O O . TYR A 1 109 ? 5.311 -6.795 -14.852 1.00 83.94 109 TYR A O 1
ATOM 894 N N . GLN A 1 110 ? 6.449 -6.269 -16.721 1.00 80.88 110 GLN A N 1
ATOM 895 C CA . GLN A 1 110 ? 7.300 -7.453 -16.729 1.00 80.88 110 GLN A CA 1
ATOM 896 C C . GLN A 1 110 ? 8.704 -7.070 -16.279 1.00 80.88 110 GLN A C 1
ATOM 898 O O . GLN A 1 110 ? 9.384 -6.296 -16.947 1.00 80.88 110 GLN A O 1
ATOM 903 N N . VAL A 1 111 ? 9.138 -7.629 -15.150 1.00 75.50 111 VAL A N 1
ATOM 904 C CA . VAL A 1 111 ? 10.536 -7.528 -14.730 1.00 75.50 111 VAL A CA 1
ATOM 905 C C . VAL A 1 111 ? 11.347 -8.462 -15.621 1.00 75.50 111 VAL A C 1
ATOM 907 O O . VAL A 1 111 ? 11.048 -9.657 -15.691 1.00 75.50 111 VAL A O 1
ATOM 910 N N . MET A 1 112 ? 12.343 -7.911 -16.308 1.00 63.97 112 MET A N 1
ATOM 911 C CA . MET A 1 112 ? 13.361 -8.698 -16.991 1.00 63.97 112 MET A CA 1
ATOM 912 C C . MET A 1 112 ? 14.509 -8.932 -16.019 1.00 63.97 112 MET A C 1
ATOM 914 O O . MET A 1 112 ? 15.150 -7.976 -15.587 1.00 63.97 112 MET A O 1
ATOM 918 N N . ASP A 1 113 ? 14.747 -10.193 -15.677 1.00 60.47 113 ASP A N 1
ATOM 919 C CA . ASP A 1 113 ? 15.969 -10.603 -14.996 1.00 60.47 113 ASP A CA 1
ATOM 920 C C . ASP A 1 113 ? 16.963 -11.100 -16.049 1.00 60.47 113 ASP A C 1
ATOM 922 O O . ASP A 1 113 ? 16.716 -12.096 -16.738 1.00 60.47 113 ASP A O 1
ATOM 926 N N . LEU A 1 114 ? 18.039 -10.336 -16.234 1.00 57.25 114 LEU A N 1
ATOM 927 C CA . LEU A 1 114 ? 19.095 -10.621 -17.196 1.00 57.25 114 LEU A CA 1
ATOM 928 C C . LEU A 1 114 ? 20.261 -11.247 -16.439 1.00 57.25 114 LEU A C 1
ATOM 930 O O . LEU A 1 114 ? 21.059 -10.546 -15.820 1.00 57.25 114 LEU A O 1
ATOM 934 N N . SER A 1 115 ? 20.370 -12.572 -16.511 1.00 54.91 115 SER A N 1
ATOM 935 C CA . SER A 1 115 ? 21.515 -13.288 -15.952 1.00 54.91 115 SER A CA 1
ATOM 936 C C . SER A 1 115 ? 22.500 -13.665 -17.059 1.00 54.91 115 SER A C 1
ATOM 938 O O . SER A 1 115 ? 22.146 -14.309 -18.051 1.00 54.91 115 SER A O 1
ATOM 940 N N . THR A 1 116 ? 23.759 -13.258 -16.889 1.00 54.41 116 THR A N 1
ATOM 941 C CA . THR A 1 116 ? 24.867 -13.718 -17.734 1.00 54.41 116 THR A CA 1
ATOM 942 C C . THR A 1 116 ? 25.523 -14.901 -17.043 1.00 54.41 116 THR A C 1
ATOM 944 O O . THR A 1 116 ? 26.225 -14.740 -16.046 1.00 54.41 116 THR A O 1
ATOM 947 N N . LEU A 1 117 ? 25.302 -16.103 -17.566 1.00 57.97 117 LEU A N 1
ATOM 948 C CA . LEU A 1 117 ? 25.979 -17.301 -17.082 1.00 57.97 117 LEU A CA 1
ATOM 949 C C . LEU A 1 117 ? 27.263 -17.513 -17.891 1.00 57.97 117 LEU A C 1
ATOM 951 O O . LEU A 1 117 ? 27.233 -17.559 -19.123 1.00 57.97 117 LEU A O 1
ATOM 955 N N . LYS A 1 118 ? 28.408 -17.638 -17.203 1.00 51.44 118 LYS A N 1
ATOM 956 C CA . LYS A 1 118 ? 29.682 -17.992 -17.843 1.00 51.44 118 LYS A CA 1
ATOM 957 C C . LYS A 1 118 ? 29.593 -19.438 -18.314 1.00 51.44 118 LYS A C 1
ATOM 959 O O . LYS A 1 118 ? 29.551 -20.358 -17.501 1.00 51.44 118 LYS A O 1
ATOM 964 N N . VAL A 1 119 ? 29.576 -19.630 -19.624 1.00 56.38 119 VAL A N 1
ATOM 965 C CA . VAL A 1 119 ? 29.577 -20.966 -20.216 1.00 56.38 119 VAL A CA 1
ATOM 966 C C . VAL A 1 119 ? 31.029 -21.444 -20.350 1.00 56.38 119 VAL A C 1
ATOM 968 O O . VAL A 1 119 ? 31.935 -20.641 -20.580 1.00 56.38 119 VAL A O 1
ATOM 971 N N . SER A 1 120 ? 31.285 -22.730 -20.093 1.00 52.88 120 SER A N 1
ATOM 972 C CA . SER A 1 120 ? 32.642 -23.291 -20.112 1.00 52.88 120 SER A CA 1
ATOM 973 C C . SER A 1 120 ? 33.269 -23.208 -21.511 1.00 52.88 120 SER A C 1
ATOM 975 O O . SER A 1 120 ? 32.563 -23.165 -22.512 1.00 52.88 120 SER A O 1
ATOM 977 N N . HIS A 1 121 ? 34.603 -23.243 -21.599 1.00 54.03 121 HIS A N 1
ATOM 978 C CA . HIS A 1 121 ? 35.347 -23.170 -22.870 1.00 54.03 121 HIS A CA 1
ATOM 979 C C . HIS A 1 121 ? 35.029 -24.323 -23.851 1.00 54.03 121 HIS A C 1
ATOM 981 O O . HIS A 1 121 ? 35.356 -24.244 -25.031 1.00 54.03 121 HIS A O 1
ATOM 987 N N . MET A 1 122 ? 34.376 -25.397 -23.387 1.00 54.50 122 MET A N 1
ATOM 988 C CA . MET A 1 122 ? 33.881 -26.472 -24.259 1.00 54.50 122 MET A CA 1
ATOM 989 C C . MET A 1 122 ? 32.567 -26.116 -24.968 1.00 54.50 122 MET A C 1
ATOM 991 O O . MET A 1 122 ? 32.151 -26.816 -25.886 1.00 54.50 122 MET A O 1
ATOM 995 N N . ALA A 1 123 ? 31.910 -25.032 -24.562 1.00 48.28 123 ALA A N 1
ATOM 996 C CA . ALA A 1 123 ? 30.683 -24.554 -25.164 1.00 48.28 123 ALA A CA 1
ATOM 997 C C . ALA A 1 123 ? 30.964 -23.289 -25.981 1.00 48.28 123 ALA A C 1
ATOM 999 O O . ALA A 1 123 ? 31.234 -22.216 -25.451 1.00 48.28 123 ALA A O 1
ATOM 1000 N N . GLN A 1 124 ? 30.831 -23.397 -27.300 1.00 48.28 124 GLN A N 1
ATOM 1001 C CA . GLN A 1 124 ? 30.972 -22.280 -28.244 1.00 48.28 124 GLN A CA 1
ATOM 1002 C C . GLN A 1 124 ? 29.792 -21.280 -28.187 1.00 48.28 124 GLN A C 1
ATOM 1004 O O . GLN A 1 124 ? 29.614 -20.470 -29.091 1.00 48.28 124 GLN A O 1
ATOM 1009 N N . SER A 1 125 ? 28.919 -21.365 -27.178 1.00 50.47 125 SER A N 1
ATOM 1010 C CA . SER A 1 125 ? 27.661 -20.612 -27.087 1.00 50.47 125 SER A CA 1
ATOM 1011 C C . SER A 1 125 ? 27.504 -20.002 -25.698 1.00 50.47 125 SER A C 1
ATOM 1013 O O . SER A 1 125 ? 27.636 -20.714 -24.707 1.00 50.47 125 SER A O 1
ATOM 1015 N N . VAL A 1 126 ? 27.154 -18.718 -25.628 1.00 51.66 126 VAL A N 1
ATOM 1016 C CA . VAL A 1 126 ? 26.681 -18.076 -24.398 1.00 51.66 126 VAL A CA 1
ATOM 1017 C C . VAL A 1 126 ? 25.155 -18.154 -24.403 1.00 51.66 126 VAL A C 1
ATOM 1019 O O . VAL A 1 126 ? 24.504 -17.835 -25.394 1.00 51.66 126 VAL A O 1
ATOM 1022 N N . ILE A 1 127 ? 24.554 -18.640 -23.322 1.00 50.47 127 ILE A N 1
ATOM 1023 C CA . ILE A 1 127 ? 23.093 -18.677 -23.188 1.00 50.47 127 ILE A CA 1
ATOM 1024 C C . ILE A 1 127 ? 22.712 -17.574 -22.208 1.00 50.47 127 ILE A C 1
ATOM 1026 O O . ILE A 1 127 ? 23.140 -17.594 -21.056 1.00 50.47 127 ILE A O 1
ATOM 1030 N N . VAL A 1 128 ? 21.920 -16.613 -22.677 1.00 51.03 128 VAL A N 1
ATOM 1031 C CA . VAL A 1 128 ? 21.309 -15.580 -21.841 1.00 51.03 128 VAL A CA 1
ATOM 1032 C C . VAL A 1 128 ? 19.886 -16.037 -21.548 1.00 51.03 128 VAL A C 1
ATOM 1034 O O . VAL A 1 128 ? 19.045 -16.134 -22.442 1.00 51.03 128 VAL A O 1
ATOM 1037 N N . ILE A 1 129 ? 19.610 -16.366 -20.291 1.00 51.03 129 ILE A N 1
ATOM 1038 C CA . ILE A 1 129 ? 18.269 -16.766 -19.863 1.00 51.03 129 ILE A CA 1
ATOM 1039 C C . ILE A 1 129 ? 17.555 -15.506 -19.379 1.00 51.03 129 ILE A C 1
ATOM 1041 O O . ILE A 1 129 ? 17.953 -14.929 -18.368 1.00 51.03 129 ILE A O 1
ATOM 1045 N N . ILE A 1 130 ? 16.505 -15.084 -20.093 1.00 51.56 130 ILE A N 1
ATOM 1046 C CA . ILE A 1 130 ? 15.605 -14.016 -19.645 1.00 51.56 130 ILE A CA 1
ATOM 1047 C C . ILE A 1 130 ? 14.397 -14.680 -18.997 1.00 51.56 130 ILE A C 1
ATOM 1049 O O . ILE A 1 130 ? 13.505 -15.204 -19.671 1.00 51.56 130 ILE A O 1
ATOM 1053 N N . THR A 1 131 ? 14.351 -14.672 -17.671 1.00 48.28 131 THR A N 1
ATOM 1054 C CA . THR A 1 131 ? 13.191 -15.200 -16.947 1.00 48.28 131 THR A CA 1
ATOM 1055 C C . THR A 1 131 ? 12.172 -14.080 -16.769 1.00 48.28 131 THR A C 1
ATOM 1057 O O . THR A 1 131 ? 12.404 -13.146 -16.008 1.00 48.28 131 THR A O 1
ATOM 1060 N N . ILE A 1 132 ? 11.023 -14.157 -17.452 1.00 53.03 132 ILE A N 1
ATOM 1061 C CA . ILE A 1 132 ? 9.899 -13.259 -17.167 1.00 53.03 132 ILE A CA 1
ATOM 1062 C C . ILE A 1 132 ? 9.138 -13.862 -15.986 1.00 53.03 132 ILE A C 1
ATOM 1064 O O . ILE A 1 132 ? 8.580 -14.958 -16.088 1.00 53.03 132 ILE A O 1
ATOM 1068 N N . LEU A 1 133 ? 9.043 -13.118 -14.879 1.00 47.38 133 LEU A N 1
ATOM 1069 C CA . LEU A 1 133 ? 8.349 -13.515 -13.636 1.00 47.38 133 LEU A CA 1
ATOM 1070 C C . LEU A 1 133 ? 6.859 -13.903 -13.813 1.00 47.38 133 LEU A C 1
ATOM 1072 O O . LEU A 1 133 ? 6.203 -14.330 -12.868 1.00 47.38 133 LEU A O 1
ATOM 1076 N N . SER A 1 134 ? 6.310 -13.818 -15.027 1.00 42.75 134 SER A N 1
ATOM 1077 C CA . SER A 1 134 ? 4.977 -14.298 -15.411 1.00 42.75 134 SER A CA 1
ATOM 1078 C C . SER A 1 134 ? 4.916 -15.814 -15.713 1.00 42.75 134 SER A C 1
ATOM 1080 O O . SER A 1 134 ? 4.063 -16.234 -16.495 1.00 42.75 134 SER A O 1
ATOM 1082 N N . ARG A 1 135 ? 5.794 -16.648 -15.130 1.00 43.00 135 ARG A N 1
ATOM 1083 C CA . ARG A 1 135 ? 5.950 -18.089 -15.460 1.00 43.00 135 ARG A CA 1
ATOM 1084 C C . ARG A 1 135 ? 6.278 -18.365 -16.940 1.00 43.00 135 ARG A C 1
ATOM 1086 O O . ARG A 1 135 ? 5.924 -19.414 -17.466 1.00 43.00 135 ARG A O 1
ATOM 1093 N N . LYS A 1 136 ? 6.934 -17.428 -17.631 1.00 47.00 136 LYS A N 1
ATOM 1094 C CA . LYS A 1 136 ? 7.369 -17.605 -19.027 1.00 47.00 136 LYS A CA 1
ATOM 1095 C C . LYS A 1 136 ? 8.864 -17.320 -19.108 1.00 47.00 136 LYS A C 1
ATOM 1097 O O . LYS A 1 136 ? 9.283 -16.185 -18.913 1.00 47.00 136 LYS A O 1
ATOM 1102 N N . SER A 1 137 ? 9.675 -18.341 -19.357 1.00 43.38 137 SER A N 1
ATOM 1103 C CA . SER A 1 137 ? 11.105 -18.168 -19.613 1.00 43.38 137 SER A CA 1
ATOM 1104 C C . SER A 1 137 ? 11.342 -18.000 -21.111 1.00 43.38 137 SER A C 1
ATOM 1106 O O . SER A 1 137 ? 10.826 -18.749 -21.940 1.00 43.38 137 SER A O 1
ATOM 1108 N N . LEU A 1 138 ? 12.115 -16.981 -21.455 1.00 49.38 138 LEU A N 1
ATOM 1109 C CA . LEU A 1 138 ? 12.599 -16.724 -22.799 1.00 49.38 138 LEU A CA 1
ATOM 1110 C C . LEU A 1 138 ? 14.081 -17.093 -22.826 1.00 49.38 138 LEU A C 1
ATOM 1112 O O . LEU A 1 138 ? 14.898 -16.497 -22.122 1.00 49.38 138 LEU A O 1
ATOM 1116 N N . LEU A 1 139 ? 14.425 -18.102 -23.622 1.00 45.38 139 LEU A N 1
ATOM 1117 C CA . LEU A 1 139 ? 15.807 -18.526 -23.804 1.00 45.38 139 LEU A CA 1
ATOM 1118 C C . LEU A 1 139 ? 16.396 -17.779 -25.001 1.00 45.38 139 LEU A C 1
ATOM 1120 O O . LEU A 1 139 ? 15.969 -17.965 -26.142 1.00 45.38 139 LEU A O 1
ATOM 1124 N N . TYR A 1 140 ? 17.399 -16.943 -24.742 1.00 46.34 140 TYR A N 1
ATOM 1125 C CA . TYR A 1 140 ? 18.196 -16.314 -25.786 1.00 46.34 140 TYR A CA 1
ATOM 1126 C C . TYR A 1 140 ? 19.523 -17.057 -25.898 1.00 46.34 140 TYR A C 1
ATOM 1128 O O . TYR A 1 140 ? 20.261 -17.215 -24.925 1.00 46.34 140 TYR A O 1
ATOM 1136 N N . LYS A 1 141 ? 19.844 -17.527 -27.102 1.00 43.72 141 LYS A N 1
ATOM 1137 C CA . LYS A 1 141 ? 21.155 -18.102 -27.398 1.00 43.72 141 LYS A CA 1
ATOM 1138 C C . LYS A 1 141 ? 21.966 -17.032 -28.121 1.00 43.72 141 LYS A C 1
ATOM 1140 O O . LYS A 1 141 ? 21.529 -16.529 -29.153 1.00 43.72 141 LYS A O 1
ATOM 1145 N N . SER A 1 142 ? 23.127 -16.668 -27.589 1.00 44.31 142 SER A N 1
ATOM 1146 C CA . SER A 1 142 ? 24.098 -15.844 -28.304 1.00 44.31 142 SER A CA 1
ATOM 1147 C C . SER A 1 142 ? 25.316 -16.686 -28.679 1.00 44.31 142 SER A C 1
ATOM 1149 O O . SER A 1 142 ? 25.835 -17.486 -27.896 1.00 44.31 142 SER A O 1
ATOM 1151 N N . GLN A 1 143 ? 25.765 -16.550 -29.923 1.00 46.00 143 GLN A N 1
ATOM 1152 C CA . GLN A 1 143 ? 26.999 -17.175 -30.390 1.00 46.00 143 GLN A CA 1
ATOM 1153 C C . GLN A 1 143 ? 28.001 -16.065 -30.688 1.00 46.00 143 GLN A C 1
ATOM 1155 O O . GLN A 1 143 ? 27.699 -15.135 -31.437 1.00 46.00 143 GLN A O 1
ATOM 1160 N N . VAL A 1 144 ? 29.181 -16.151 -30.074 1.00 44.12 144 VAL A N 1
ATOM 1161 C CA . VAL A 1 144 ? 30.295 -15.254 -30.380 1.00 44.12 144 VAL A CA 1
ATOM 1162 C C . VAL A 1 144 ? 30.997 -15.838 -31.603 1.00 44.12 144 VAL A C 1
ATOM 1164 O O . VAL A 1 144 ? 31.689 -16.849 -31.497 1.00 44.12 144 VAL A O 1
ATOM 1167 N N . LEU A 1 145 ? 30.779 -15.242 -32.774 1.00 42.09 145 LEU A N 1
ATOM 1168 C CA . LEU A 1 145 ? 31.483 -15.599 -34.006 1.00 42.09 145 LEU A CA 1
ATOM 1169 C C . LEU A 1 145 ? 32.402 -14.431 -34.363 1.00 42.09 145 LEU A C 1
ATOM 1171 O O . LEU A 1 145 ? 31.923 -13.359 -34.704 1.00 42.09 145 LEU A O 1
ATOM 1175 N N . GLN A 1 146 ? 33.718 -14.640 -34.255 1.00 36.81 146 GLN A N 1
ATOM 1176 C CA . GLN A 1 146 ? 34.752 -13.725 -34.771 1.00 36.81 146 GLN A CA 1
ATOM 1177 C C . GLN A 1 146 ? 34.532 -12.234 -34.431 1.00 36.81 146 GLN A C 1
ATOM 1179 O O . GLN A 1 146 ? 34.619 -11.369 -35.293 1.00 36.81 146 GLN A O 1
ATOM 1184 N N . GLY A 1 147 ? 34.248 -11.928 -33.162 1.00 41.94 147 GLY A N 1
ATOM 1185 C CA . GLY A 1 147 ? 34.109 -10.546 -32.685 1.00 41.94 147 GLY A CA 1
ATOM 1186 C C . GLY A 1 147 ? 32.729 -9.907 -32.889 1.00 41.94 147 GLY A C 1
ATOM 1187 O O . GLY A 1 147 ? 32.489 -8.841 -32.331 1.00 41.94 147 GLY A O 1
ATOM 1188 N N . GLU A 1 148 ? 31.796 -10.566 -33.581 1.00 34.31 148 GLU A N 1
ATOM 1189 C CA . GLU A 1 148 ? 30.392 -10.154 -33.655 1.00 34.31 148 GLU A CA 1
ATOM 1190 C C . GLU A 1 148 ? 29.510 -11.071 -32.790 1.00 34.31 148 GLU A C 1
ATOM 1192 O O . GLU A 1 148 ? 29.550 -12.303 -32.884 1.00 34.31 148 GLU A O 1
ATOM 1197 N N . VAL A 1 149 ? 28.689 -10.468 -31.924 1.00 44.53 149 VAL A N 1
ATOM 1198 C CA . VAL A 1 149 ? 27.692 -11.192 -31.125 1.00 44.53 149 VAL A CA 1
ATOM 1199 C C . VAL A 1 149 ? 26.406 -11.287 -31.941 1.00 44.53 149 VAL A C 1
ATOM 1201 O O . VAL A 1 149 ? 25.715 -10.288 -32.134 1.00 44.53 149 VAL A O 1
ATOM 1204 N N . LYS A 1 150 ? 26.060 -12.489 -32.414 1.00 36.44 150 LYS A N 1
ATOM 1205 C CA . LYS A 1 150 ? 24.751 -12.749 -33.035 1.00 36.44 150 LYS A CA 1
ATOM 1206 C C . LYS A 1 150 ? 23.764 -13.232 -31.972 1.00 36.44 150 LYS A C 1
ATOM 1208 O O . LYS A 1 150 ? 24.068 -14.161 -31.221 1.00 36.44 150 LYS A O 1
ATOM 1213 N N . TYR A 1 151 ? 22.589 -12.604 -31.917 1.00 42.88 151 TYR A N 1
ATOM 1214 C CA . TYR A 1 151 ? 21.509 -12.930 -30.982 1.00 42.88 151 TYR A CA 1
ATOM 1215 C C . TYR A 1 151 ? 20.430 -13.758 -31.695 1.00 42.88 151 TYR A C 1
ATOM 1217 O O . TYR A 1 151 ? 19.821 -13.277 -32.647 1.00 42.88 151 TYR A O 1
ATOM 1225 N N . GLU A 1 152 ? 20.159 -14.980 -31.230 1.00 37.06 152 GLU A N 1
ATOM 1226 C CA . GLU A 1 152 ? 19.035 -15.801 -31.697 1.00 37.06 152 GLU A CA 1
ATOM 1227 C C . GLU A 1 152 ? 18.017 -15.954 -30.551 1.00 37.06 152 GLU A C 1
ATOM 1229 O O . GLU A 1 152 ? 18.304 -16.533 -29.498 1.00 37.06 152 GLU A O 1
ATOM 1234 N N . CYS A 1 153 ? 16.821 -15.388 -30.730 1.00 37.16 153 CYS A N 1
ATOM 1235 C CA . CYS A 1 153 ? 15.718 -15.493 -29.774 1.00 37.16 153 CYS A CA 1
ATOM 1236 C C . CYS A 1 153 ? 14.913 -16.767 -30.050 1.00 37.16 153 CYS A C 1
ATOM 1238 O O . CYS A 1 153 ? 14.323 -16.892 -31.125 1.00 37.16 153 CYS A O 1
ATOM 1240 N N . LYS A 1 154 ? 14.832 -17.692 -29.084 1.00 39.75 154 LYS A N 1
ATOM 1241 C CA . LYS A 1 154 ? 13.874 -18.805 -29.131 1.00 39.75 154 LYS A CA 1
ATOM 1242 C C . LYS A 1 154 ? 12.839 -18.624 -28.025 1.00 39.75 154 LYS A C 1
ATOM 1244 O O . LYS A 1 154 ? 13.087 -18.873 -26.849 1.00 39.75 154 LYS A O 1
ATOM 1249 N N . LEU A 1 155 ? 11.648 -18.189 -28.430 1.00 38.22 155 LEU A N 1
ATOM 1250 C CA . LEU A 1 155 ? 10.454 -18.166 -27.588 1.00 38.22 155 LEU A CA 1
ATOM 1251 C C . LEU A 1 155 ? 10.021 -19.608 -27.287 1.00 38.22 155 LEU A C 1
ATOM 1253 O O . LEU A 1 155 ? 9.341 -20.244 -28.090 1.00 38.22 155 LEU A O 1
ATOM 1257 N N . SER A 1 156 ? 10.412 -20.140 -26.133 1.00 38.31 156 SER A N 1
ATOM 1258 C CA . SER A 1 156 ? 9.883 -21.404 -25.621 1.00 38.31 156 SER A CA 1
ATOM 1259 C C . SER A 1 156 ? 8.589 -21.143 -24.850 1.00 38.31 156 SER A C 1
ATOM 1261 O O . SER A 1 156 ? 8.610 -20.726 -23.694 1.00 38.31 156 SER A O 1
ATOM 1263 N N . TYR A 1 157 ? 7.446 -21.379 -25.491 1.00 34.56 157 TYR A N 1
ATOM 1264 C CA . TYR A 1 157 ? 6.148 -21.387 -24.820 1.00 34.56 157 TYR A CA 1
ATOM 1265 C C . TYR A 1 157 ? 5.932 -22.755 -24.160 1.00 34.56 157 TYR A C 1
ATOM 1267 O O . TYR A 1 157 ? 5.637 -23.722 -24.858 1.00 34.56 157 TYR A O 1
ATOM 1275 N N . SER A 1 158 ? 6.019 -22.864 -22.830 1.00 33.81 158 SER A N 1
ATOM 1276 C CA . SER A 1 158 ? 5.339 -23.968 -22.140 1.00 33.81 158 SER A CA 1
ATOM 1277 C C . SER A 1 158 ? 3.891 -23.547 -21.895 1.00 33.81 158 SER A C 1
ATOM 1279 O O . SER A 1 158 ? 3.589 -22.827 -20.942 1.00 33.81 158 SER A O 1
ATOM 1281 N N . ASN A 1 159 ? 2.989 -23.947 -22.791 1.00 29.02 159 ASN A N 1
ATOM 1282 C CA . ASN A 1 159 ? 1.555 -23.877 -22.526 1.00 29.02 159 ASN A CA 1
ATOM 1283 C C . ASN A 1 159 ? 1.216 -24.924 -21.465 1.00 29.02 159 ASN A C 1
ATOM 1285 O O . ASN A 1 159 ? 1.038 -26.093 -21.796 1.00 29.02 159 ASN A O 1
ATOM 1289 N N . GLN A 1 160 ? 1.111 -24.509 -20.208 1.00 31.03 160 GLN A N 1
ATOM 1290 C CA . GLN A 1 160 ? 0.342 -25.246 -19.213 1.00 31.03 160 GLN A CA 1
ATOM 1291 C C . GLN A 1 160 ? -0.537 -24.248 -18.458 1.00 31.03 160 GLN A C 1
ATOM 1293 O O . GLN A 1 160 ? -0.049 -23.227 -17.968 1.00 31.03 160 GLN A O 1
ATOM 1298 N N . TYR A 1 161 ? -1.837 -24.534 -18.536 1.00 32.75 161 TYR A N 1
ATOM 1299 C CA . TYR A 1 161 ? -2.984 -23.764 -18.061 1.00 32.75 161 TYR A CA 1
ATOM 1300 C C . TYR A 1 161 ? -2.957 -23.520 -16.549 1.00 32.75 161 TYR A C 1
ATOM 1302 O O . TYR A 1 161 ? -2.435 -24.391 -15.818 1.00 32.75 161 TYR A O 1
#

Foldseek 3Di:
DDDDPDDDDDPVVDVCQVVQQVLFVHDDDDDDPPDCVSCVVVVVVVVCCVVPPVVPDDDDDPVVVVVVVVVCCVPPVQQDQDPPVRDRNVCCCVPPVVVVDDDGDPDHDWDWDWDFDDDDPVDQWTWTWTDTPVRFIKIWIWGDDPNDTDIDTDRDDPDDD

InterPro domains:
  IPR001584 Integrase, catalytic core [PS50994] (1-97)

Radius of gyration: 23.48 Å; chains: 1; bounding box: 51×52×54 Å

pLDDT: mean 71.42, std 22.83, range [24.12, 95.69]

Organism: NCBI:txid188932

Sequence (161 aa):
MFKFPHEYQLDTESPIYTTFPAHYNSAPIACRFSRPEDKGKVESAIKYVKNDFLKNFRGSDYDALVCELKVWNKEVCNKRVHGTTRKIPETVFNGIDKQALAALSLRRYQVMDLSTLKVSHMAQSVIVIITILSRKSLLYKSQVLQGEVKYECKLSYSNQY

Secondary structure (DSSP, 8-state):
----SS-----TT-THHHHHHHHTT----PPPTT-GGGGHHHHHHHHHHIIIIITT---SSHHHHHHHHHHHIIIIITTSPPTTT-S-HHHHIIIIIHHHPPPPPSS----EEEEE----TT-S-EEEEEEETTTEEEEEEEEEETTEEEEEEE-------